Protein AF-A0A949V6D9-F1 (afdb_monomer)

Foldseek 3Di:
DPAPPVRDDPDPPDDDDPQQAPFPDWDDDDPFFIFTQGPVGDGDDTQGPVNVCVVVVND

Radius of gyration: 16.67 Å; Cα contacts (8 Å, |Δi|>4): 69; chains: 1; bounding 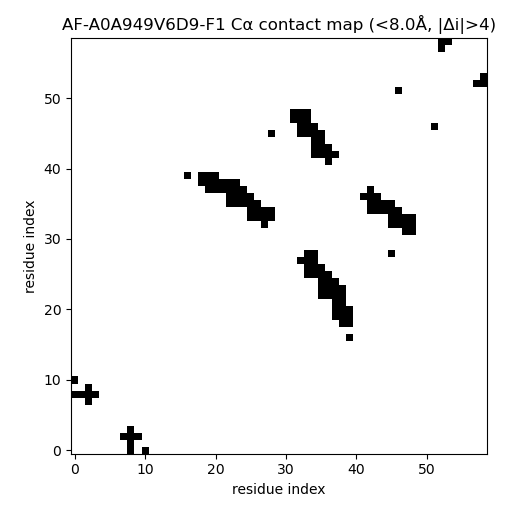box: 29×23×46 Å

Structure (mmCIF, N/CA/C/O backbone):
data_AF-A0A949V6D9-F1
#
_entry.id   AF-A0A949V6D9-F1
#
loop_
_atom_site.group_PDB
_atom_site.id
_atom_site.type_symbol
_atom_site.label_atom_id
_atom_site.label_alt_id
_atom_site.label_comp_id
_atom_site.label_asym_id
_atom_site.label_entity_id
_atom_site.label_seq_id
_atom_site.pdbx_PDB_ins_code
_atom_site.Cartn_x
_atom_site.Cartn_y
_atom_site.Cartn_z
_atom_site.occupancy
_atom_site.B_iso_or_equiv
_atom_site.auth_seq_id
_atom_site.auth_comp_id
_atom_site.auth_asym_id
_atom_site.auth_atom_id
_atom_site.pdbx_PDB_model_num
ATOM 1 N N . GLY A 1 1 ? 9.023 3.194 20.757 1.00 59.50 1 GLY A N 1
ATOM 2 C CA . GLY A 1 1 ? 9.068 3.617 22.163 1.00 59.50 1 GLY A CA 1
ATOM 3 C C . GLY A 1 1 ? 10.380 3.142 22.712 1.00 59.50 1 GLY A C 1
ATOM 4 O O . GLY A 1 1 ? 10.695 1.975 22.515 1.00 59.50 1 GLY A O 1
ATOM 5 N N . GLU A 1 2 ? 11.175 4.046 23.267 1.00 53.50 2 GLU A N 1
ATOM 6 C CA . GLU A 1 2 ? 12.420 3.674 23.936 1.00 53.50 2 GLU A CA 1
ATOM 7 C C . GLU A 1 2 ? 12.083 2.731 25.107 1.00 53.50 2 GLU A C 1
ATOM 9 O O . GLU A 1 2 ? 11.108 2.995 25.817 1.00 53.50 2 GLU A O 1
ATOM 14 N N . PRO A 1 3 ? 12.793 1.599 25.260 1.00 62.09 3 PRO A N 1
ATOM 15 C CA . PRO A 1 3 ? 12.578 0.688 26.379 1.00 62.09 3 PRO A CA 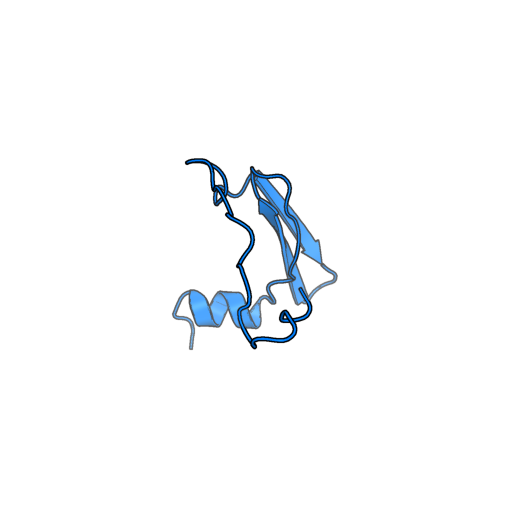1
ATOM 16 C C . PRO A 1 3 ? 12.846 1.411 27.700 1.00 62.09 3 PRO A C 1
ATOM 18 O O . PRO A 1 3 ? 13.726 2.272 27.776 1.00 62.09 3 PRO A O 1
ATOM 21 N N . ASP A 1 4 ? 12.089 1.066 28.742 1.00 66.69 4 ASP A N 1
ATOM 22 C CA . ASP A 1 4 ? 12.372 1.579 30.078 1.00 66.69 4 ASP A CA 1
ATOM 23 C C . ASP A 1 4 ? 13.743 1.090 30.592 1.00 66.69 4 ASP A C 1
ATOM 25 O O . ASP A 1 4 ? 14.378 0.197 30.026 1.00 66.69 4 ASP A O 1
ATOM 29 N N . VAL A 1 5 ? 14.214 1.679 31.695 1.00 66.25 5 VAL A N 1
ATOM 30 C CA . VAL A 1 5 ? 15.486 1.324 32.360 1.00 66.25 5 VAL A CA 1
ATOM 31 C C . VAL A 1 5 ? 15.577 -0.168 32.740 1.00 66.25 5 VAL A C 1
ATOM 33 O O . VAL A 1 5 ? 16.675 -0.662 32.990 1.00 66.25 5 VAL A O 1
ATOM 36 N N . MET A 1 6 ? 14.461 -0.908 32.749 1.00 69.94 6 MET A N 1
ATOM 37 C CA . MET A 1 6 ? 14.401 -2.344 33.047 1.00 69.94 6 MET A CA 1
ATOM 38 C C . MET A 1 6 ? 14.204 -3.223 31.799 1.00 69.94 6 MET A C 1
ATOM 40 O O . MET A 1 6 ? 13.995 -4.430 31.923 1.00 69.94 6 MET A O 1
ATOM 44 N N . GLY A 1 7 ? 14.302 -2.650 30.596 1.00 65.56 7 GLY A N 1
ATOM 45 C CA . GLY A 1 7 ? 14.222 -3.379 29.331 1.00 65.56 7 GLY A CA 1
ATOM 46 C C . GLY A 1 7 ? 12.811 -3.817 28.932 1.00 65.56 7 GLY A C 1
ATOM 47 O O . GLY A 1 7 ? 12.665 -4.561 27.961 1.00 65.56 7 GLY A O 1
ATOM 48 N N . SER A 1 8 ? 11.771 -3.367 29.636 1.00 67.94 8 SER A N 1
ATOM 49 C CA . SER A 1 8 ? 10.391 -3.663 29.265 1.00 67.94 8 SER A CA 1
ATOM 50 C C . SER A 1 8 ? 9.895 -2.625 28.259 1.00 67.94 8 SER A C 1
ATOM 52 O O . SER A 1 8 ? 9.866 -1.422 28.506 1.00 67.94 8 SER A O 1
ATOM 54 N N . VAL A 1 9 ? 9.506 -3.096 27.076 1.00 67.06 9 VAL A N 1
ATOM 55 C CA . VAL A 1 9 ? 8.745 -2.293 26.115 1.00 67.06 9 VAL A CA 1
ATOM 56 C C . VAL A 1 9 ? 7.283 -2.600 26.380 1.00 67.06 9 VAL A C 1
ATOM 58 O O . VAL A 1 9 ? 6.836 -3.704 26.086 1.00 67.06 9 VAL A O 1
ATOM 61 N N . VAL A 1 10 ? 6.531 -1.649 26.934 1.00 71.75 10 VAL A N 1
ATOM 62 C CA . VAL A 1 10 ? 5.066 -1.736 26.927 1.00 71.75 10 VAL A CA 1
ATOM 63 C C . VAL A 1 10 ? 4.624 -1.393 25.505 1.00 71.75 10 VAL A C 1
ATOM 65 O O . VAL A 1 10 ? 4.744 -0.230 25.106 1.00 71.75 10 VAL A O 1
ATOM 68 N N . PRO A 1 11 ? 4.179 -2.366 24.688 1.00 69.12 11 PRO A N 1
ATOM 69 C CA . PRO A 1 11 ? 3.660 -2.031 23.378 1.00 69.12 11 PRO A CA 1
ATOM 70 C C . PRO A 1 11 ? 2.413 -1.157 23.562 1.00 69.12 11 PRO A C 1
ATOM 72 O O . PRO A 1 11 ? 1.629 -1.392 24.488 1.00 69.12 11 PRO A O 1
ATOM 75 N N . PRO A 1 12 ? 2.201 -0.150 22.701 1.00 70.38 12 PRO A N 1
ATOM 76 C CA . PRO A 1 12 ? 0.923 0.538 22.682 1.00 70.38 12 PRO A CA 1
ATOM 77 C C . PRO A 1 12 ? -0.176 -0.500 22.435 1.00 70.38 12 PRO A C 1
ATOM 79 O O . PRO A 1 12 ? -0.029 -1.379 21.583 1.00 70.38 12 PRO A O 1
ATOM 82 N N . VAL A 1 13 ? -1.272 -0.412 23.187 1.00 74.81 13 VAL A N 1
ATOM 83 C CA . VAL A 1 13 ? -2.456 -1.232 22.920 1.00 74.81 13 VAL A CA 1
ATOM 84 C C . VAL A 1 13 ? -3.038 -0.752 21.595 1.00 74.81 13 VAL A C 1
ATOM 86 O O . VAL A 1 13 ? -3.659 0.307 21.531 1.00 74.81 13 VAL A O 1
ATOM 89 N N . VAL A 1 14 ? -2.789 -1.502 20.523 1.00 76.50 14 VAL A N 1
ATOM 90 C CA . VAL A 1 14 ? -3.352 -1.204 19.206 1.00 76.50 14 VAL A CA 1
ATOM 91 C C . VAL A 1 14 ? -4.714 -1.882 19.115 1.00 76.50 14 VAL A C 1
ATOM 93 O O . VAL A 1 14 ? -4.805 -3.107 19.147 1.00 76.50 14 VAL A O 1
ATOM 96 N N . SER A 1 15 ? -5.774 -1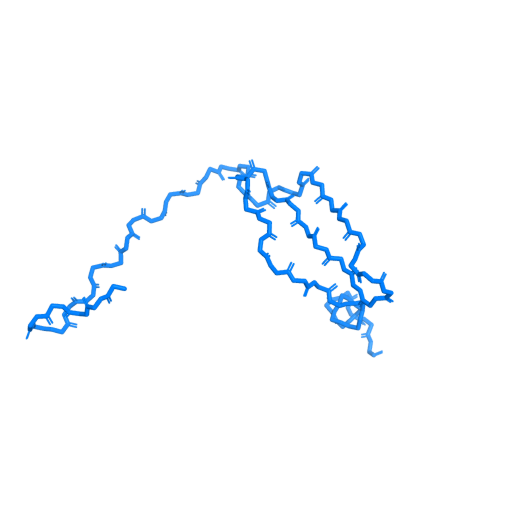.080 19.045 1.00 77.31 15 SER A N 1
ATOM 97 C CA . SER A 1 15 ? -7.138 -1.563 18.828 1.00 77.31 15 SER A CA 1
ATOM 98 C C . SER A 1 15 ? -7.496 -1.387 17.357 1.00 77.31 15 SER A C 1
ATOM 100 O O . SER A 1 15 ? -7.438 -0.271 16.841 1.00 77.31 15 SER A O 1
ATOM 102 N N . TYR A 1 16 ? -7.848 -2.482 16.686 1.00 82.44 16 TYR A N 1
ATOM 103 C CA . TYR A 1 16 ? -8.335 -2.465 15.309 1.00 82.44 16 TYR A CA 1
ATOM 104 C C . TYR A 1 16 ? -9.854 -2.628 15.316 1.00 82.44 16 TYR A C 1
ATOM 106 O O . TYR A 1 16 ? -10.385 -3.495 16.010 1.00 82.44 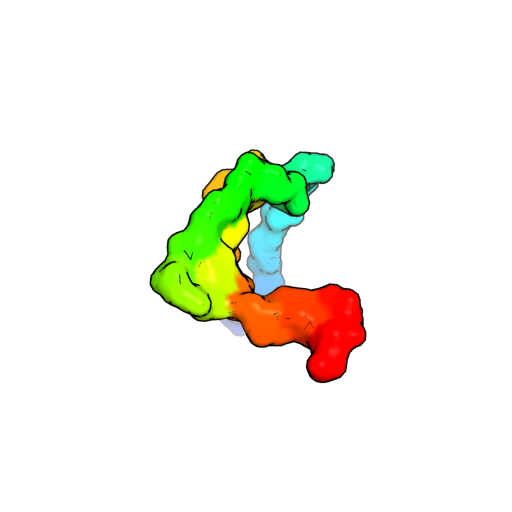16 TYR A O 1
ATOM 114 N N . ALA A 1 17 ? -10.555 -1.805 14.540 1.00 82.75 17 ALA A N 1
ATOM 115 C CA . ALA A 1 17 ? -11.976 -2.004 14.292 1.00 82.75 17 ALA A CA 1
ATOM 116 C C . ALA A 1 17 ? -12.164 -3.097 13.229 1.00 82.75 17 ALA A C 1
ATOM 118 O O . ALA A 1 17 ? -11.280 -3.334 12.407 1.00 82.75 17 ALA A O 1
ATOM 119 N N . GLU A 1 18 ? -13.343 -3.721 13.192 1.00 81.69 18 GLU A N 1
ATOM 120 C CA . GLU A 1 18 ? -13.690 -4.774 12.220 1.00 81.69 18 GLU A CA 1
ATOM 121 C C . GLU A 1 18 ? -13.477 -4.332 10.754 1.00 81.69 18 GLU A C 1
ATOM 123 O O . GLU A 1 18 ? -13.173 -5.146 9.888 1.00 81.69 18 GLU A O 1
ATOM 128 N N . GLY A 1 19 ? -13.542 -3.021 10.487 1.00 86.44 19 GLY A N 1
ATOM 129 C CA . GLY A 1 19 ? -13.294 -2.423 9.174 1.00 86.44 19 GLY A CA 1
ATOM 130 C C . GLY A 1 19 ? -11.875 -1.906 8.919 1.00 86.44 19 GLY A C 1
ATOM 131 O O . GLY A 1 19 ? -11.620 -1.454 7.808 1.00 86.44 19 GLY A O 1
ATOM 132 N N . SER A 1 20 ? -10.942 -1.948 9.879 1.00 87.81 20 SER A N 1
ATOM 133 C CA . SER A 1 20 ? -9.632 -1.277 9.742 1.00 87.81 20 SER A CA 1
ATOM 134 C C . SER A 1 20 ? -8.826 -1.740 8.523 1.00 87.81 20 SER A C 1
ATOM 136 O O . SER A 1 20 ? -8.130 -0.941 7.908 1.00 87.81 20 SER A O 1
ATOM 138 N N . PHE A 1 21 ? -8.976 -3.003 8.120 1.00 90.75 21 PHE A N 1
ATOM 139 C CA . PHE A 1 21 ? -8.271 -3.589 6.973 1.00 90.75 21 PHE A CA 1
ATOM 140 C C . PHE A 1 21 ? -9.060 -3.512 5.656 1.00 90.75 21 PHE A C 1
ATOM 142 O O . PHE A 1 21 ? -8.624 -4.045 4.635 1.00 90.75 21 PHE A O 1
ATOM 149 N N . GLY A 1 22 ? -10.230 -2.869 5.660 1.00 93.56 22 GLY A N 1
ATOM 150 C CA . GLY A 1 22 ? -11.020 -2.650 4.456 1.00 93.56 22 GLY A CA 1
ATOM 151 C C . GLY A 1 22 ? -10.335 -1.644 3.535 1.00 93.56 22 GLY A C 1
ATOM 152 O O . GLY A 1 22 ? -9.968 -0.551 3.970 1.00 93.56 22 GLY A O 1
ATOM 153 N N . LEU A 1 23 ? -10.187 -1.989 2.256 1.00 94.31 23 LEU A N 1
ATOM 154 C CA . LEU A 1 23 ? -9.666 -1.074 1.242 1.00 94.31 23 LEU A CA 1
ATOM 155 C C . LEU A 1 23 ? -10.710 0.010 0.938 1.00 94.31 23 LEU A C 1
ATOM 157 O O . LEU A 1 23 ? -11.748 -0.287 0.351 1.00 94.31 23 LEU A O 1
ATOM 161 N N . ALA A 1 24 ? -10.431 1.257 1.316 1.00 95.81 24 ALA A N 1
ATOM 162 C CA . ALA A 1 24 ? -11.326 2.387 1.073 1.00 95.81 24 ALA A CA 1
ATOM 163 C C . ALA A 1 24 ? -11.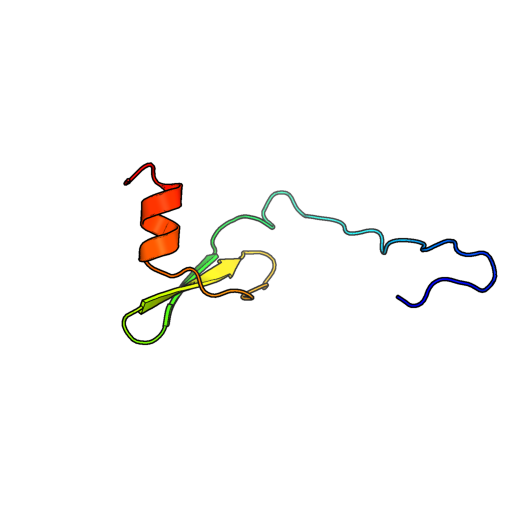106 2.999 -0.319 1.00 95.81 24 ALA A C 1
ATOM 165 O O . ALA A 1 24 ? -12.060 3.312 -1.029 1.00 95.81 24 ALA A O 1
ATOM 166 N N . SER A 1 25 ? -9.847 3.167 -0.727 1.00 96.56 25 SER A N 1
ATOM 167 C CA . SER A 1 25 ? -9.476 3.648 -2.062 1.00 96.56 25 SER A CA 1
ATOM 168 C C . SER A 1 25 ? -8.035 3.269 -2.403 1.00 96.56 25 SER A C 1
ATOM 170 O O . SER A 1 25 ? -7.321 2.688 -1.590 1.00 96.56 25 SER A O 1
ATOM 172 N N . TRP A 1 26 ? -7.593 3.566 -3.623 1.00 97.31 26 TRP A N 1
ATOM 173 C CA . TRP A 1 26 ? -6.197 3.424 -4.028 1.00 97.31 26 TRP A CA 1
ATOM 174 C C . TRP A 1 26 ? -5.864 4.432 -5.126 1.00 97.31 26 TRP A C 1
ATOM 176 O O . TRP A 1 26 ? -6.748 4.909 -5.838 1.00 97.31 26 TRP A O 1
ATOM 186 N N . GLN A 1 27 ? -4.580 4.738 -5.272 1.00 97.44 27 GLN A N 1
ATOM 187 C CA . GLN A 1 27 ? -4.068 5.599 -6.336 1.00 97.44 27 GLN A CA 1
ATOM 188 C C . GLN A 1 27 ? -2.856 4.961 -7.009 1.00 97.44 27 GLN A C 1
ATOM 190 O O . GLN A 1 27 ? -2.111 4.207 -6.380 1.00 97.44 27 GLN A O 1
ATOM 195 N N . VAL A 1 28 ? -2.651 5.274 -8.286 1.00 97.50 28 VAL A N 1
ATOM 196 C C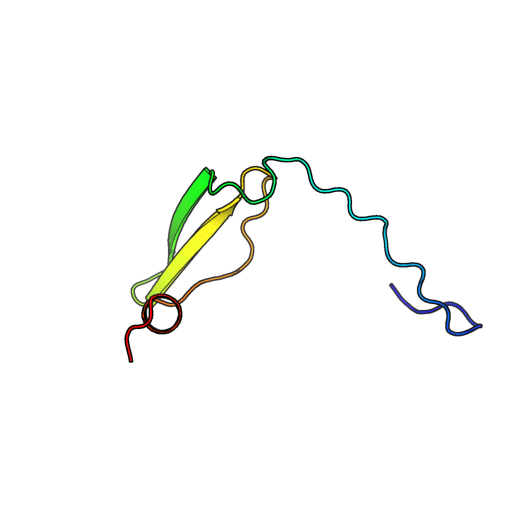A . VAL A 1 28 ? -1.434 4.893 -9.008 1.00 97.50 28 VAL A CA 1
ATOM 197 C C . VAL A 1 28 ? -0.291 5.801 -8.565 1.00 97.50 28 VAL A C 1
ATOM 199 O O . VAL A 1 28 ? -0.442 7.021 -8.518 1.00 97.50 28 VAL A O 1
ATOM 202 N N . VAL A 1 29 ? 0.866 5.208 -8.284 1.00 97.19 29 VAL A N 1
ATOM 203 C CA . VAL A 1 29 ? 2.094 5.943 -7.978 1.00 97.19 29 VAL A CA 1
ATOM 204 C C . VAL A 1 29 ? 3.068 5.783 -9.140 1.00 97.19 29 VAL A C 1
ATOM 206 O O . VAL A 1 29 ? 3.621 4.705 -9.382 1.00 97.19 29 VAL A O 1
ATOM 209 N N . GLY A 1 30 ? 3.261 6.876 -9.883 1.00 95.00 30 GLY A N 1
ATOM 210 C CA . GLY A 1 30 ? 4.065 6.878 -11.103 1.00 95.00 30 GLY A CA 1
ATOM 211 C C . GLY A 1 30 ? 3.572 5.827 -12.102 1.00 95.00 30 GLY A C 1
ATOM 212 O O . GLY A 1 30 ? 2.387 5.744 -12.391 1.00 95.00 30 GLY A O 1
ATOM 213 N N . GLY A 1 31 ? 4.486 5.008 -12.622 1.00 95.88 31 GLY A N 1
ATOM 214 C CA . GLY A 1 31 ? 4.160 3.874 -13.498 1.00 95.88 31 GLY A CA 1
ATOM 215 C C . GLY A 1 31 ? 4.428 2.501 -12.881 1.00 95.88 31 GLY A C 1
ATOM 216 O O . GLY A 1 31 ? 4.450 1.513 -13.611 1.00 95.88 31 GLY A O 1
ATOM 217 N N . TYR A 1 32 ? 4.704 2.416 -11.574 1.00 96.50 32 TYR A N 1
ATOM 218 C CA . TYR A 1 32 ? 5.333 1.224 -10.989 1.00 96.50 32 TYR A CA 1
ATOM 219 C C . TYR A 1 32 ? 4.533 0.544 -9.876 1.00 96.50 32 TYR A C 1
ATOM 221 O O . TYR A 1 32 ? 4.881 -0.579 -9.501 1.00 96.50 32 TYR A O 1
ATOM 229 N N . GLY A 1 33 ? 3.475 1.166 -9.353 1.00 97.50 33 GLY A N 1
ATOM 230 C CA . GLY A 1 33 ? 2.683 0.570 -8.283 1.00 97.50 33 GLY A CA 1
ATOM 231 C C . GLY A 1 33 ? 1.460 1.374 -7.879 1.00 97.50 33 GLY A C 1
ATOM 232 O O . GLY A 1 33 ? 1.087 2.348 -8.536 1.00 97.50 33 GLY A O 1
ATOM 233 N N . ILE A 1 34 ? 0.859 0.947 -6.772 1.00 97.69 34 ILE A N 1
ATOM 234 C CA . ILE A 1 34 ? -0.323 1.565 -6.172 1.00 97.69 34 ILE A CA 1
ATOM 235 C C . ILE A 1 34 ? -0.080 1.896 -4.700 1.00 97.69 34 ILE A C 1
ATOM 237 O O . ILE A 1 34 ? 0.678 1.202 -4.021 1.00 97.69 34 ILE A O 1
ATOM 241 N N . GLN A 1 35 ? -0.764 2.916 -4.197 1.00 97.81 35 GLN A N 1
ATOM 242 C CA . GLN A 1 35 ? -0.834 3.245 -2.774 1.00 97.81 35 GLN A CA 1
ATOM 243 C C . GLN A 1 35 ? -2.291 3.116 -2.302 1.00 97.81 35 GLN A C 1
ATOM 245 O O . GLN A 1 35 ? -3.129 3.930 -2.710 1.00 97.81 35 GLN A O 1
ATOM 250 N N . PRO A 1 36 ? -2.611 2.086 -1.497 1.00 96.88 36 PRO A N 1
ATOM 251 C CA . PRO A 1 36 ? -3.905 1.915 -0.847 1.00 96.88 36 PRO A CA 1
ATOM 252 C C . PRO A 1 36 ? -4.182 2.995 0.196 1.00 96.88 36 PRO A C 1
ATOM 254 O O . PRO A 1 36 ? -3.270 3.466 0.872 1.00 96.88 36 PRO A O 1
ATOM 257 N N . THR A 1 37 ? -5.458 3.299 0.378 1.00 96.94 37 THR A N 1
ATOM 258 C CA . THR A 1 37 ? -5.996 3.957 1.567 1.00 96.94 37 THR A CA 1
ATOM 259 C C . THR A 1 37 ? -6.946 2.977 2.242 1.00 96.94 37 THR A C 1
ATOM 261 O O . THR A 1 37 ? -7.878 2.468 1.612 1.00 96.94 37 THR A O 1
ATOM 264 N N . TRP A 1 38 ? -6.703 2.706 3.515 1.00 95.06 38 TRP A N 1
ATOM 265 C CA . TRP A 1 38 ? -7.486 1.806 4.350 1.00 95.06 38 TRP A CA 1
ATOM 266 C C . TRP A 1 38 ? -8.622 2.560 5.040 1.00 95.06 38 TRP A C 1
ATOM 268 O O . TRP A 1 38 ? -8.597 3.785 5.175 1.00 95.06 38 TRP A O 1
ATOM 278 N N . SER A 1 39 ? -9.643 1.829 5.474 1.00 94.69 39 SER A N 1
ATOM 279 C CA . SER A 1 39 ? -10.849 2.426 6.066 1.00 94.69 39 SER A CA 1
ATOM 280 C C . SER A 1 39 ? -10.610 3.021 7.456 1.00 94.69 39 SER A C 1
ATOM 282 O O . SER A 1 39 ? -11.443 3.780 7.942 1.00 94.69 39 SER A O 1
ATOM 284 N N . ASP A 1 40 ? -9.473 2.726 8.086 1.00 91.94 40 ASP A N 1
ATOM 285 C CA . ASP A 1 40 ? -9.019 3.402 9.304 1.00 91.94 40 ASP A CA 1
ATOM 286 C C . ASP A 1 40 ? -8.252 4.714 9.033 1.00 91.94 40 ASP A C 1
ATOM 288 O O . ASP A 1 40 ? -7.798 5.371 9.969 1.00 91.94 40 ASP A O 1
ATOM 292 N N . GLY A 1 41 ? -8.119 5.111 7.764 1.00 90.31 41 GLY A N 1
ATOM 293 C CA . GLY A 1 41 ? -7.442 6.335 7.338 1.00 90.31 41 GLY A CA 1
ATOM 294 C C . GLY A 1 41 ? -5.942 6.179 7.084 1.00 90.31 41 GLY A C 1
ATOM 295 O O . GLY A 1 41 ? -5.319 7.125 6.597 1.00 90.31 41 GLY A O 1
ATOM 296 N N . HIS A 1 42 ? -5.346 5.012 7.350 1.00 92.75 42 HIS A N 1
ATOM 297 C CA . HIS A 1 42 ? -3.956 4.770 6.975 1.00 92.75 42 HIS A CA 1
ATOM 298 C C . HIS A 1 42 ? -3.807 4.694 5.453 1.00 92.75 42 HIS A C 1
ATOM 300 O O . HIS A 1 42 ? -4.611 4.089 4.751 1.00 92.75 42 HIS A O 1
ATOM 306 N N . SER A 1 43 ? -2.727 5.267 4.934 1.00 93.38 43 SER A N 1
ATOM 307 C CA . SER A 1 43 ? -2.377 5.209 3.508 1.00 93.38 43 SER A CA 1
ATOM 308 C C . SER A 1 43 ? -0.883 4.975 3.294 1.00 93.38 43 SER A C 1
ATOM 310 O O . SER A 1 43 ? -0.293 5.378 2.293 1.00 93.38 43 SER A O 1
ATOM 312 N N . SER A 1 44 ? -0.223 4.353 4.271 1.00 90.38 44 SER A N 1
ATOM 313 C CA . SER A 1 44 ? 1.202 4.061 4.195 1.00 90.38 44 SER A CA 1
ATOM 314 C C . SER A 1 44 ? 1.484 2.856 3.293 1.00 90.38 44 SER A C 1
ATOM 316 O O . SER A 1 44 ? 0.751 1.869 3.271 1.00 90.38 44 SER A O 1
ATOM 318 N N . GLY A 1 45 ? 2.608 2.937 2.577 1.00 91.44 45 GLY A N 1
ATOM 319 C CA . GLY A 1 45 ? 3.122 1.860 1.735 1.00 91.44 45 GLY A CA 1
ATOM 320 C C . GLY A 1 45 ? 2.744 1.988 0.259 1.00 91.44 45 GLY 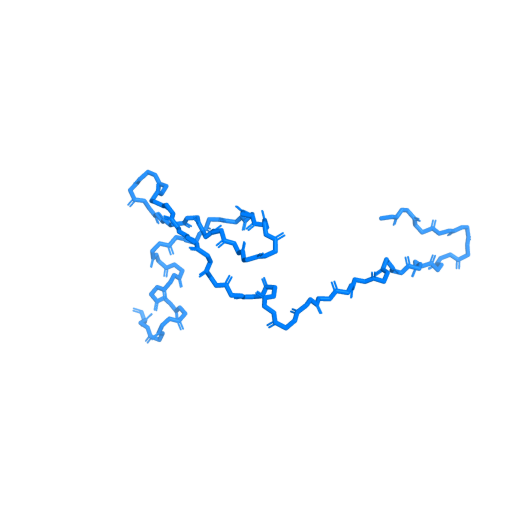A C 1
ATOM 321 O O . GLY A 1 45 ? 1.627 2.345 -0.103 1.00 91.44 45 GLY A O 1
ATOM 322 N N . ILE A 1 46 ? 3.708 1.666 -0.605 1.00 96.31 46 ILE A N 1
ATOM 323 C CA . ILE A 1 46 ? 3.511 1.564 -2.052 1.00 96.31 46 ILE A CA 1
ATOM 324 C C . ILE A 1 46 ? 3.736 0.110 -2.442 1.00 96.31 46 ILE A C 1
ATOM 326 O O . ILE A 1 46 ? 4.796 -0.465 -2.187 1.00 96.31 46 ILE A O 1
ATOM 330 N N . TYR A 1 47 ? 2.740 -0.474 -3.091 1.00 96.06 47 TYR A N 1
ATOM 331 C CA . TYR A 1 47 ? 2.770 -1.845 -3.568 1.00 96.06 47 TYR A CA 1
ATOM 332 C C . TYR A 1 47 ? 3.116 -1.815 -5.047 1.00 96.06 47 TYR A C 1
ATOM 334 O O . TYR A 1 47 ? 2.299 -1.433 -5.887 1.00 96.06 47 TYR A O 1
ATOM 342 N N . SER A 1 48 ? 4.355 -2.183 -5.374 1.00 97.25 48 SER A N 1
ATOM 343 C CA . SER A 1 48 ? 4.774 -2.257 -6.770 1.00 97.25 48 SER A CA 1
ATOM 344 C C . SER A 1 48 ? 3.979 -3.328 -7.516 1.00 97.25 48 SER A C 1
ATOM 346 O O . SER A 1 48 ? 3.607 -4.358 -6.949 1.00 97.25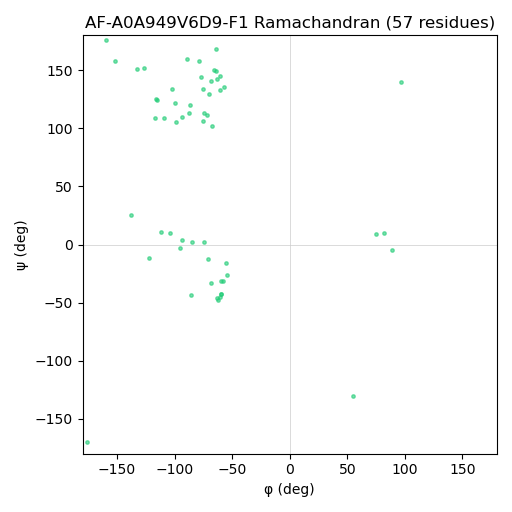 48 SER A O 1
ATOM 348 N N . TYR A 1 49 ? 3.755 -3.137 -8.816 1.00 96.25 49 TYR A N 1
ATOM 349 C CA . TYR A 1 49 ? 3.066 -4.145 -9.625 1.00 96.25 49 TYR A CA 1
ATOM 350 C C . TYR A 1 49 ? 3.807 -5.487 -9.631 1.00 96.25 49 TYR A C 1
ATOM 352 O O . TYR A 1 49 ? 3.178 -6.538 -9.699 1.00 96.25 49 TYR A O 1
ATOM 360 N N . ALA A 1 50 ? 5.139 -5.461 -9.531 1.00 96.12 50 ALA A N 1
ATOM 361 C CA . ALA A 1 50 ? 5.944 -6.669 -9.385 1.00 96.12 50 ALA A CA 1
ATOM 362 C C . ALA A 1 50 ? 5.623 -7.414 -8.080 1.00 96.12 50 ALA A C 1
ATOM 364 O O . ALA A 1 50 ? 5.402 -8.623 -8.111 1.00 96.12 50 ALA A O 1
ATOM 365 N N . LEU A 1 51 ? 5.535 -6.695 -6.954 1.00 95.50 51 LEU A N 1
ATOM 366 C CA . LEU A 1 51 ? 5.146 -7.277 -5.671 1.00 95.50 51 LEU A CA 1
ATOM 367 C C . LEU A 1 51 ? 3.726 -7.850 -5.729 1.00 95.50 51 LEU A C 1
ATOM 369 O O . LEU A 1 51 ? 3.519 -8.989 -5.325 1.00 95.50 51 LEU A O 1
ATOM 373 N N . LEU A 1 52 ? 2.764 -7.094 -6.266 1.00 95.19 52 LEU A N 1
ATOM 374 C CA . LEU A 1 52 ? 1.375 -7.546 -6.377 1.00 95.19 52 LEU A CA 1
ATOM 375 C C . LEU A 1 52 ? 1.245 -8.818 -7.221 1.00 95.19 52 LEU A C 1
ATOM 377 O O . LEU A 1 52 ? 0.549 -9.740 -6.810 1.00 95.19 52 LEU A O 1
ATOM 381 N N . ARG A 1 53 ? 1.950 -8.909 -8.358 1.00 95.31 53 ARG A N 1
ATOM 382 C CA . ARG A 1 53 ? 1.968 -10.131 -9.180 1.00 95.31 53 ARG A CA 1
ATOM 383 C C . ARG A 1 53 ? 2.521 -11.326 -8.411 1.00 95.31 53 ARG A C 1
ATOM 385 O O . ARG A 1 53 ? 1.888 -12.376 -8.415 1.00 95.31 53 ARG A O 1
ATOM 392 N N . ARG A 1 54 ? 3.633 -11.138 -7.692 1.00 95.62 54 ARG A N 1
ATOM 393 C CA . ARG A 1 54 ? 4.226 -12.182 -6.845 1.00 95.62 54 ARG A CA 1
ATOM 394 C C . ARG A 1 54 ? 3.258 -12.660 -5.761 1.00 95.62 54 ARG A C 1
ATOM 396 O O . ARG A 1 54 ? 3.152 -13.857 -5.522 1.00 95.62 54 ARG A O 1
ATOM 403 N N . LEU A 1 55 ? 2.546 -11.736 -5.112 1.00 94.25 55 LEU A N 1
ATOM 404 C CA . LEU A 1 55 ? 1.550 -12.059 -4.082 1.00 94.25 55 LEU A CA 1
ATOM 405 C C . LEU A 1 55 ? 0.313 -12.758 -4.661 1.00 94.25 55 LEU A C 1
ATOM 407 O O . LEU A 1 55 ? -0.253 -13.626 -4.005 1.00 94.25 55 LEU A O 1
ATOM 411 N N . ALA A 1 56 ? -0.076 -12.429 -5.893 1.00 92.06 56 ALA A N 1
ATOM 412 C CA . ALA A 1 56 ? -1.182 -13.069 -6.603 1.00 92.06 56 ALA A CA 1
ATOM 413 C C . ALA A 1 56 ? -0.852 -14.489 -7.117 1.00 92.06 56 ALA A C 1
ATOM 415 O O . ALA A 1 56 ? -1.683 -15.101 -7.784 1.00 92.06 56 ALA A O 1
ATOM 416 N N . GLY A 1 57 ? 0.347 -15.013 -6.838 1.00 88.12 57 GLY A N 1
ATOM 417 C CA . GLY A 1 57 ? 0.805 -16.314 -7.335 1.00 88.12 57 GLY A CA 1
ATOM 418 C C . GLY A 1 57 ? 1.365 -16.278 -8.760 1.00 88.12 57 GLY A C 1
ATOM 419 O O . GLY A 1 57 ? 1.624 -17.330 -9.340 1.00 88.12 57 GLY A O 1
ATOM 420 N N . GLY A 1 58 ? 1.570 -15.087 -9.328 1.00 73.19 58 GLY A N 1
ATOM 421 C CA . GLY A 1 58 ? 2.336 -14.913 -10.555 1.00 73.19 58 GLY A CA 1
ATOM 422 C C . GLY A 1 58 ? 3.824 -15.073 -10.261 1.00 73.19 58 GLY A C 1
ATOM 423 O O . GLY A 1 58 ? 4.393 -14.254 -9.538 1.00 73.19 58 GLY A O 1
ATOM 424 N N . ILE A 1 59 ? 4.423 -16.140 -10.794 1.00 61.03 59 ILE A N 1
ATOM 425 C CA . ILE A 1 59 ? 5.880 -16.345 -10.814 1.00 61.03 59 ILE A CA 1
ATOM 426 C C . ILE A 1 59 ? 6.597 -15.231 -11.581 1.00 61.03 59 ILE A C 1
ATOM 428 O O . ILE A 1 59 ? 6.076 -14.797 -12.634 1.00 61.03 59 ILE A O 1
#

Sequence (59 aa):
GEPDVMGSVVPPVVSYAEGSFGLASWQVVGGYGIQPTWSDGHSSGIYSYALLRRLAGGI

pLDDT: mean 86.21, std 12.68, range [53.5, 97.81]

Mean predicted aligned error: 8.66 Å

Solvent-accessible surface area (backbone atoms only — not comparable to full-atom values): 3782 Å² total; per-residue (Å²): 127,83,56,46,101,82,68,54,68,80,72,78,88,81,83,76,57,98,52,38,85,37,80,67,49,69,45,77,44,86,94,54,28,35,31,49,27,28,59,68,70,52,54,80,63,73,49,33,53,70,55,52,38,49,74,73,71,44,128

Nearest PDB structures (foldseek):
  3luu-assembly1_A  TM=9.188E-01  e=2.709E-02  Acidithiobacillus ferrooxidans ATCC 23270
  2l6p-assembly1_A  TM=6.405E-01  e=5.698E-02  Pseudomonas aeruginosa
  8tea-assembly1_C  TM=4.002E-01  e=3.290E+00  Human betaherpesvirus 5
  4f14-assembly1_A  TM=3.929E-01  e=4.312E+00  Homo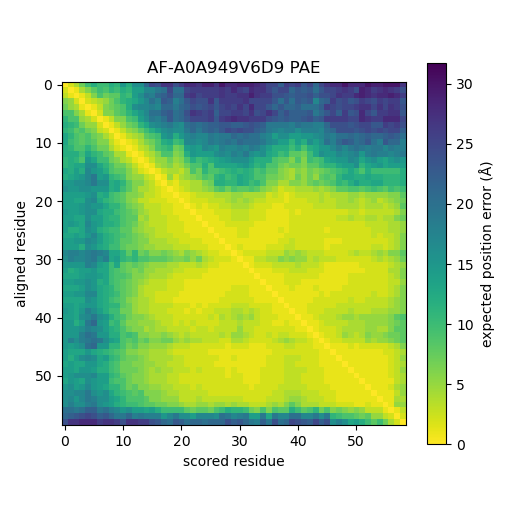 sapiens

Secondary structure (DSSP, 8-state):
-PPPTTS-------PPPTTTTSEEEEEEETTTEEEEEETTS-----EEHHHHHHHTT--